Protein AF-A0A7X9FSY9-F1 (afdb_monomer_lite)

InterPro domains:
  IPR010985 Ribbon-helix-helix [SSF47598] (6-64)

Sequence (71 aa):
MFGPKIKVSKDLYDKLKRAADLAGCSSLEEFIEGILDREAQRVITQSGKDKVTDKEVEAIANKLKGLGYLE

Organism: NCBI:txid2024889

Radius of gyration: 20.77 Å; chains: 1; bounding box: 29×36×56 Å

Foldseek 3Di:
DDDDDDDDDPVVVVVLVVVCVVVVHPDSVVSVVVVVVVVVVVCCVVVVVPPCPVVNVVVVVVVCVVVVNHD

Structure (mmCIF, N/CA/C/O backbone):
data_AF-A0A7X9FSY9-F1
#
_entry.id   AF-A0A7X9FSY9-F1
#
loop_
_atom_site.group_PDB
_atom_site.id
_atom_site.type_symbol
_atom_site.label_atom_id
_atom_site.label_alt_id
_atom_site.label_comp_id
_atom_site.label_asym_id
_atom_site.label_entity_id
_atom_site.label_seq_id
_atom_site.pdbx_PDB_ins_code
_atom_site.Cartn_x
_atom_site.Cartn_y
_atom_site.Cartn_z
_atom_site.occupancy
_atom_site.B_iso_or_equiv
_atom_site.auth_seq_id
_atom_site.auth_comp_id
_atom_site.auth_asym_id
_atom_site.auth_atom_id
_atom_site.pdbx_PDB_model_num
ATOM 1 N N . MET A 1 1 ? 13.367 -18.139 5.654 1.00 50.50 1 MET A N 1
ATOM 2 C CA . MET A 1 1 ? 12.933 -16.737 5.478 1.00 50.50 1 MET A CA 1
ATOM 3 C C . MET A 1 1 ? 11.862 -16.684 4.397 1.00 50.50 1 MET A C 1
ATOM 5 O O . MET A 1 1 ? 12.184 -16.469 3.241 1.00 50.50 1 MET A O 1
ATOM 9 N N . PHE A 1 2 ? 10.601 -16.952 4.728 1.00 56.47 2 PHE A N 1
ATOM 10 C CA . PHE A 1 2 ? 9.501 -16.754 3.781 1.00 56.47 2 PHE A CA 1
ATOM 11 C C . PHE A 1 2 ? 8.344 -16.129 4.549 1.00 56.47 2 PHE A C 1
ATOM 13 O O . PHE A 1 2 ? 7.639 -16.819 5.278 1.00 56.47 2 PHE A O 1
ATOM 20 N N . GLY A 1 3 ? 8.232 -14.804 4.446 1.00 79.06 3 GLY A N 1
ATOM 21 C CA . GLY A 1 3 ? 7.057 -14.072 4.901 1.00 79.06 3 GLY A CA 1
ATOM 22 C C . GLY A 1 3 ? 5.845 -14.335 3.998 1.00 79.06 3 GLY A C 1
ATOM 23 O O . GLY A 1 3 ? 5.958 -15.059 2.998 1.00 79.06 3 GLY A O 1
ATOM 24 N N . PRO A 1 4 ? 4.681 -13.763 4.339 1.00 86.94 4 PRO A N 1
ATOM 25 C CA . PRO A 1 4 ? 3.473 -13.884 3.530 1.00 86.94 4 PRO A CA 1
ATOM 26 C C . PRO A 1 4 ? 3.700 -13.343 2.109 1.00 86.94 4 PRO A C 1
ATOM 28 O O . PRO A 1 4 ? 4.413 -12.364 1.907 1.00 86.94 4 PRO A O 1
ATOM 31 N N . LYS A 1 5 ? 3.094 -13.997 1.109 1.00 89.50 5 LYS A N 1
ATOM 32 C CA . LYS A 1 5 ? 3.154 -13.588 -0.304 1.00 89.50 5 LYS A CA 1
ATOM 33 C C . LYS A 1 5 ? 1.750 -13.440 -0.871 1.00 89.50 5 LYS A C 1
ATOM 35 O O . LYS A 1 5 ? 0.911 -14.315 -0.671 1.00 89.50 5 LYS A O 1
ATOM 40 N N . ILE A 1 6 ? 1.534 -12.381 -1.645 1.00 90.81 6 ILE A N 1
ATOM 41 C CA . ILE A 1 6 ? 0.280 -12.114 -2.356 1.00 90.81 6 ILE A CA 1
ATOM 42 C C . ILE A 1 6 ? 0.542 -12.237 -3.858 1.00 90.81 6 ILE A C 1
ATOM 44 O O . ILE A 1 6 ? 1.508 -11.680 -4.377 1.00 90.81 6 ILE A O 1
ATOM 48 N N . LYS A 1 7 ? -0.304 -12.990 -4.567 1.00 94.31 7 LYS A N 1
ATOM 49 C CA . LYS A 1 7 ? -0.251 -13.071 -6.033 1.00 94.31 7 LYS A CA 1
ATOM 50 C C . LYS A 1 7 ? -1.103 -11.963 -6.644 1.00 94.31 7 LYS A C 1
ATOM 52 O O . LYS A 1 7 ? -2.229 -11.744 -6.212 1.00 94.31 7 LYS A O 1
ATOM 57 N N . VAL A 1 8 ? -0.589 -11.340 -7.700 1.00 95.31 8 VAL A N 1
ATOM 58 C CA . VAL A 1 8 ? -1.311 -10.368 -8.529 1.00 95.31 8 VAL A CA 1
ATOM 59 C C . VAL A 1 8 ? -1.251 -10.778 -9.997 1.00 95.31 8 VAL A C 1
ATOM 61 O O . VAL A 1 8 ? -0.318 -11.460 -10.427 1.00 95.31 8 VAL A O 1
ATOM 64 N N . SER A 1 9 ? -2.251 -10.372 -10.775 1.00 97.81 9 SER A N 1
ATOM 65 C CA . SER A 1 9 ? -2.279 -10.608 -12.220 1.00 97.81 9 SER A CA 1
ATOM 66 C C . SER A 1 9 ? -1.122 -9.896 -12.923 1.00 97.81 9 SER A C 1
ATOM 68 O O . SER A 1 9 ? -0.727 -8.800 -12.527 1.00 97.81 9 SER A O 1
ATOM 70 N N . LYS A 1 10 ? -0.619 -10.480 -14.019 1.00 97.00 10 LYS A N 1
ATOM 71 C CA . LYS A 1 10 ? 0.491 -9.907 -14.803 1.00 97.00 10 LYS A CA 1
ATOM 72 C C . LYS A 1 10 ? 0.206 -8.478 -15.282 1.00 97.00 10 LYS A C 1
ATOM 74 O O . LYS A 1 10 ? 1.082 -7.628 -15.192 1.00 97.00 10 LYS A O 1
ATOM 79 N N . ASP A 1 11 ? -1.014 -8.222 -15.751 1.00 98.00 11 ASP A N 1
ATOM 80 C CA . ASP A 1 11 ? -1.453 -6.889 -16.191 1.00 98.00 11 ASP A CA 1
ATOM 81 C C . ASP A 1 11 ? -1.377 -5.850 -15.059 1.00 98.00 11 ASP A C 1
ATOM 83 O O . ASP A 1 11 ? -0.826 -4.766 -15.238 1.00 98.00 11 ASP A O 1
ATOM 87 N N . LEU A 1 12 ? -1.853 -6.213 -13.863 1.00 97.00 12 LEU A N 1
ATOM 88 C CA . LEU A 1 12 ? -1.776 -5.346 -12.689 1.00 97.00 12 LEU A CA 1
ATOM 89 C C . LEU A 1 12 ? -0.319 -5.087 -12.290 1.00 97.00 12 LEU A C 1
ATOM 91 O O . LEU A 1 12 ? 0.042 -3.954 -11.996 1.00 97.00 12 LEU A O 1
ATOM 95 N N . TYR A 1 13 ? 0.530 -6.112 -12.327 1.00 96.62 13 TYR A N 1
ATOM 96 C CA . TYR A 1 13 ? 1.947 -5.971 -12.002 1.00 96.62 13 TYR A CA 1
ATOM 97 C C . TYR A 1 13 ? 2.684 -5.013 -12.959 1.00 96.62 13 TYR A C 1
ATOM 99 O O . TYR A 1 13 ? 3.479 -4.192 -12.505 1.00 96.62 13 TYR A O 1
ATOM 107 N N . ASP A 1 14 ? 2.393 -5.059 -14.266 1.00 97.44 14 ASP A N 1
ATOM 108 C CA . ASP A 1 14 ? 2.979 -4.130 -15.250 1.00 97.44 14 ASP A CA 1
ATOM 109 C C . ASP A 1 14 ? 2.530 -2.683 -15.002 1.00 97.44 14 ASP A C 1
ATOM 111 O O . ASP A 1 14 ? 3.338 -1.754 -15.034 1.00 97.44 14 ASP A O 1
ATOM 115 N N . LYS A 1 15 ? 1.250 -2.491 -14.660 1.00 97.50 15 LYS A N 1
ATOM 116 C CA . LYS A 1 15 ? 0.711 -1.182 -14.264 1.00 97.50 15 LYS A CA 1
ATOM 117 C C . LYS A 1 15 ? 1.375 -0.650 -12.997 1.00 97.50 15 LYS A C 1
ATOM 119 O O . LYS A 1 15 ? 1.741 0.520 -12.966 1.00 97.50 15 LYS A O 1
ATOM 124 N N . LEU A 1 16 ? 1.565 -1.496 -11.983 1.00 96.75 16 LEU A N 1
ATOM 125 C CA . LEU A 1 16 ? 2.228 -1.114 -10.734 1.00 96.75 16 LEU A CA 1
ATOM 126 C C . LEU A 1 16 ? 3.688 -0.711 -10.972 1.00 96.75 16 LEU A C 1
ATOM 128 O O . LEU A 1 16 ? 4.129 0.278 -10.400 1.00 96.75 16 LEU A O 1
ATOM 132 N N . LYS A 1 17 ? 4.411 -1.401 -11.866 1.00 96.19 17 LYS A N 1
ATOM 133 C CA . LYS A 1 17 ? 5.764 -0.993 -12.281 1.00 96.19 17 LYS A CA 1
ATOM 134 C C . LYS A 1 17 ? 5.794 0.411 -12.867 1.00 96.19 17 LYS A C 1
ATOM 136 O O . LYS A 1 17 ? 6.601 1.227 -12.438 1.00 96.19 17 LYS A O 1
ATOM 141 N N . ARG A 1 18 ? 4.902 0.697 -13.819 1.00 96.88 18 ARG A N 1
ATOM 142 C CA . ARG A 1 18 ? 4.809 2.034 -14.427 1.00 96.88 18 ARG A CA 1
ATOM 143 C C . ARG A 1 18 ? 4.417 3.091 -13.398 1.00 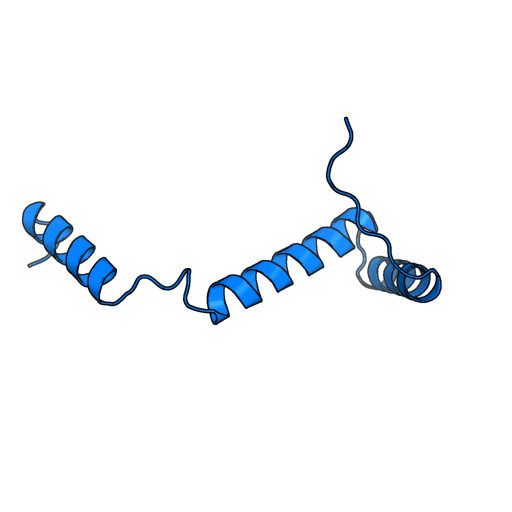96.88 18 ARG A C 1
ATOM 145 O O . ARG A 1 18 ? 4.969 4.180 -13.410 1.00 96.88 18 ARG A O 1
ATOM 152 N N . ALA A 1 19 ? 3.483 2.772 -12.505 1.00 97.00 19 ALA A N 1
ATOM 153 C CA . ALA A 1 19 ? 3.054 3.688 -11.454 1.00 97.00 19 ALA A CA 1
ATOM 154 C C . ALA A 1 19 ? 4.185 4.006 -10.462 1.00 97.00 19 ALA A C 1
ATOM 156 O O . ALA A 1 19 ? 4.352 5.167 -10.107 1.00 97.00 19 ALA A O 1
ATOM 157 N N . ALA A 1 20 ? 4.976 3.005 -10.063 1.00 96.88 20 ALA A N 1
ATOM 158 C CA . ALA A 1 20 ? 6.121 3.187 -9.173 1.00 96.88 20 ALA A CA 1
ATOM 159 C C . ALA A 1 20 ? 7.211 4.074 -9.803 1.00 96.88 20 ALA A C 1
ATOM 161 O O . ALA A 1 20 ? 7.732 4.962 -9.133 1.00 96.88 20 ALA A O 1
ATOM 162 N N . ASP A 1 21 ? 7.502 3.875 -11.093 1.00 96.12 21 ASP A N 1
ATOM 163 C CA . ASP A 1 21 ? 8.463 4.687 -11.854 1.00 96.12 21 ASP A CA 1
ATOM 164 C C . ASP A 1 21 ? 8.012 6.155 -11.950 1.00 96.12 21 ASP A C 1
ATOM 166 O O . ASP A 1 21 ? 8.754 7.069 -11.597 1.00 96.12 21 ASP A O 1
ATOM 170 N N . LEU A 1 22 ? 6.741 6.382 -12.303 1.00 96.62 22 LEU A N 1
ATOM 171 C CA . LEU A 1 22 ? 6.146 7.723 -12.358 1.00 96.62 22 LEU A CA 1
ATOM 172 C C . LEU A 1 22 ? 6.082 8.412 -10.987 1.00 96.62 22 LEU A C 1
ATOM 174 O O . LEU A 1 22 ? 6.143 9.638 -10.915 1.00 96.62 22 LEU A O 1
ATOM 178 N N . ALA A 1 23 ? 5.943 7.641 -9.907 1.00 92.88 23 ALA A N 1
ATOM 179 C CA . ALA A 1 23 ? 5.971 8.147 -8.537 1.00 92.88 23 ALA A CA 1
ATOM 180 C C . ALA A 1 23 ? 7.397 8.447 -8.034 1.00 92.88 23 ALA A C 1
ATOM 182 O O . ALA A 1 23 ? 7.544 9.003 -6.946 1.00 92.88 23 ALA A O 1
ATOM 183 N N . GLY A 1 24 ? 8.437 8.095 -8.801 1.00 93.12 24 GLY A N 1
ATOM 184 C CA . GLY A 1 24 ? 9.835 8.274 -8.410 1.00 93.12 24 GLY A CA 1
ATOM 185 C C . GLY A 1 24 ? 10.272 7.353 -7.268 1.00 93.12 24 GLY A C 1
ATOM 186 O O . GLY A 1 24 ? 11.204 7.688 -6.538 1.00 93.12 24 GLY A O 1
ATOM 187 N N . CYS A 1 25 ? 9.594 6.219 -7.073 1.00 91.19 25 CYS A N 1
ATOM 188 C CA . CYS A 1 25 ? 9.936 5.264 -6.023 1.00 91.19 25 CYS A CA 1
ATOM 189 C C . CYS A 1 25 ? 11.185 4.458 -6.395 1.00 91.19 25 CYS A C 1
ATOM 191 O O . CYS A 1 25 ? 11.325 3.981 -7.520 1.00 91.19 25 CYS A O 1
ATOM 193 N N . SER A 1 26 ? 12.063 4.234 -5.416 1.00 85.19 26 SER A N 1
ATOM 194 C CA . SER A 1 26 ? 13.318 3.492 -5.616 1.00 85.19 26 SER A CA 1
ATOM 195 C C . SER A 1 26 ? 13.101 1.991 -5.838 1.00 85.19 26 SER A C 1
ATOM 197 O O . SER A 1 26 ? 13.954 1.319 -6.417 1.00 85.19 26 SER A O 1
ATOM 199 N N . SER A 1 27 ? 11.971 1.446 -5.374 1.00 92.94 27 SER A N 1
ATOM 200 C CA . SER A 1 27 ? 11.587 0.050 -5.583 1.00 92.94 27 SER A CA 1
ATOM 201 C C . SER A 1 27 ? 10.074 -0.110 -5.710 1.00 92.94 27 SER A C 1
ATOM 203 O O . SER A 1 27 ? 9.291 0.571 -5.046 1.00 92.94 27 SER A O 1
ATOM 205 N N . LEU A 1 28 ? 9.664 -1.074 -6.538 1.00 94.31 28 LEU A N 1
ATOM 206 C CA . LEU A 1 28 ? 8.270 -1.491 -6.672 1.00 94.31 28 LEU A CA 1
ATOM 207 C C . LEU A 1 28 ? 7.713 -2.053 -5.357 1.00 94.31 28 LEU A C 1
ATOM 209 O O . LEU A 1 28 ? 6.537 -1.862 -5.064 1.00 94.31 28 LEU A O 1
ATOM 213 N N . GLU A 1 29 ? 8.542 -2.761 -4.588 1.00 92.50 29 GLU A N 1
ATOM 214 C CA . GLU A 1 29 ? 8.133 -3.360 -3.314 1.00 92.50 29 GLU A CA 1
ATOM 215 C C . GLU A 1 29 ? 7.750 -2.278 -2.305 1.00 92.50 29 GLU A C 1
ATOM 217 O O . GLU A 1 29 ? 6.643 -2.317 -1.781 1.00 92.50 29 GLU A O 1
ATOM 222 N N . GLU A 1 30 ? 8.595 -1.257 -2.137 1.00 92.94 30 GLU A N 1
ATOM 223 C CA . GLU A 1 30 ? 8.319 -0.112 -1.259 1.00 92.94 30 GLU A CA 1
ATOM 224 C C . GLU A 1 30 ? 7.034 0.623 -1.670 1.00 92.94 30 GLU A C 1
ATOM 226 O O . GLU A 1 30 ? 6.185 0.922 -0.830 1.00 92.94 30 GLU A O 1
ATOM 231 N N . PHE A 1 31 ? 6.850 0.850 -2.976 1.00 95.75 31 PHE A N 1
ATOM 232 C CA . PHE A 1 31 ? 5.635 1.464 -3.511 1.00 95.75 31 PHE A CA 1
ATOM 233 C C . PHE A 1 31 ? 4.376 0.654 -3.164 1.00 95.75 31 PHE A C 1
ATOM 235 O O . PHE A 1 31 ? 3.380 1.213 -2.703 1.00 95.75 31 PHE A O 1
ATOM 242 N N . ILE A 1 32 ? 4.410 -0.666 -3.373 1.00 95.56 32 ILE A N 1
ATOM 243 C CA . ILE A 1 32 ? 3.266 -1.542 -3.101 1.00 95.56 32 ILE A CA 1
ATOM 244 C C . ILE A 1 32 ? 2.998 -1.628 -1.596 1.00 95.56 32 ILE A C 1
ATOM 246 O O . ILE A 1 32 ? 1.845 -1.486 -1.191 1.00 95.56 32 ILE A O 1
ATOM 250 N N . GLU A 1 33 ? 4.026 -1.838 -0.772 1.00 93.88 33 GLU A N 1
ATOM 251 C CA . GLU A 1 33 ? 3.863 -1.942 0.681 1.00 93.88 33 GLU A CA 1
ATOM 252 C C . GLU A 1 33 ? 3.292 -0.655 1.276 1.00 93.88 33 GLU A C 1
ATOM 254 O O . GLU A 1 33 ? 2.330 -0.726 2.037 1.00 93.88 33 GLU A O 1
ATOM 259 N N . GLY A 1 34 ? 3.778 0.520 0.864 1.00 93.50 34 GLY A N 1
ATOM 260 C CA . GLY A 1 34 ? 3.251 1.799 1.347 1.00 93.50 34 GLY A CA 1
ATOM 261 C C . GLY A 1 34 ? 1.783 2.036 0.976 1.00 93.50 34 GLY A C 1
ATOM 262 O O . GLY A 1 34 ? 1.012 2.570 1.775 1.00 93.50 34 GLY A O 1
ATOM 263 N N . ILE A 1 35 ? 1.359 1.611 -0.219 1.00 95.06 35 ILE A N 1
ATOM 264 C CA . ILE A 1 35 ? -0.051 1.696 -0.628 1.00 95.06 35 ILE A CA 1
ATOM 265 C C . ILE A 1 35 ? -0.915 0.741 0.197 1.00 95.06 35 ILE A C 1
ATOM 267 O O . ILE A 1 35 ? -1.975 1.145 0.679 1.00 95.06 35 ILE A O 1
ATOM 271 N N . LEU A 1 36 ? -0.479 -0.513 0.349 1.00 95.06 36 LEU A N 1
ATOM 272 C CA . LEU A 1 36 ? -1.217 -1.525 1.102 1.00 95.06 36 LEU A CA 1
ATOM 273 C C . LEU A 1 36 ? -1.331 -1.154 2.583 1.00 95.06 36 LEU A C 1
ATOM 275 O O . LEU A 1 36 ? -2.412 -1.297 3.151 1.00 95.06 36 LEU A O 1
ATOM 279 N N . ASP A 1 37 ? -0.259 -0.637 3.183 1.00 94.19 37 ASP A N 1
ATOM 280 C CA . ASP A 1 37 ? -0.246 -0.171 4.568 1.00 94.19 37 ASP A CA 1
ATOM 281 C C . ASP A 1 37 ? -1.213 1.003 4.766 1.00 94.19 37 ASP A C 1
ATOM 283 O O . ASP A 1 37 ? -2.113 0.936 5.605 1.00 94.19 37 ASP A O 1
ATOM 287 N N . ARG A 1 38 ? -1.126 2.034 3.915 1.00 93.88 38 ARG A N 1
ATOM 288 C CA . ARG A 1 38 ? -2.041 3.185 3.961 1.00 93.88 38 ARG A CA 1
ATOM 289 C C . ARG A 1 38 ? -3.504 2.763 3.826 1.00 93.88 38 ARG A C 1
ATOM 291 O O . ARG A 1 38 ? -4.370 3.289 4.526 1.00 93.88 38 ARG A O 1
ATOM 298 N N . GLU A 1 39 ? -3.795 1.852 2.904 1.00 94.7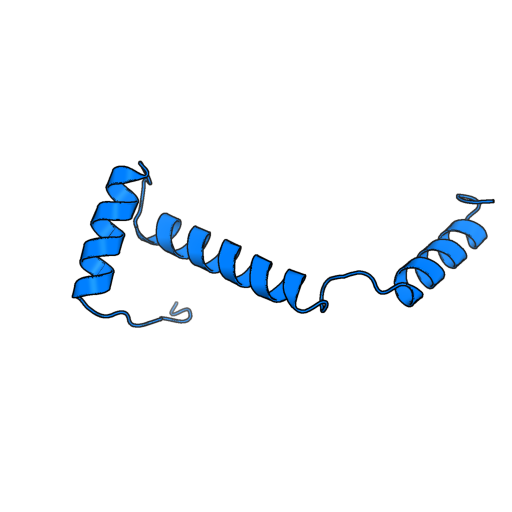5 39 GLU A N 1
ATOM 299 C CA . GLU A 1 39 ? -5.145 1.338 2.688 1.00 94.75 39 GLU A CA 1
ATOM 300 C C . GLU A 1 39 ? -5.641 0.542 3.900 1.00 94.75 39 GLU A C 1
ATOM 302 O O . GLU A 1 39 ? -6.752 0.774 4.378 1.00 94.75 39 GLU A O 1
ATOM 307 N N . ALA A 1 40 ? -4.803 -0.343 4.445 1.00 91.81 40 ALA A N 1
ATOM 308 C CA . ALA A 1 40 ? -5.117 -1.117 5.638 1.00 91.81 40 ALA A CA 1
ATOM 309 C C . ALA A 1 40 ? -5.400 -0.201 6.837 1.00 91.81 40 ALA A C 1
ATOM 311 O O . ALA A 1 40 ? -6.429 -0.360 7.495 1.00 91.81 40 ALA A O 1
ATOM 312 N N . GLN A 1 41 ? -4.556 0.808 7.077 1.00 89.88 41 GLN A N 1
ATOM 313 C CA . GLN A 1 41 ? -4.771 1.810 8.123 1.00 89.88 41 GLN A CA 1
ATOM 31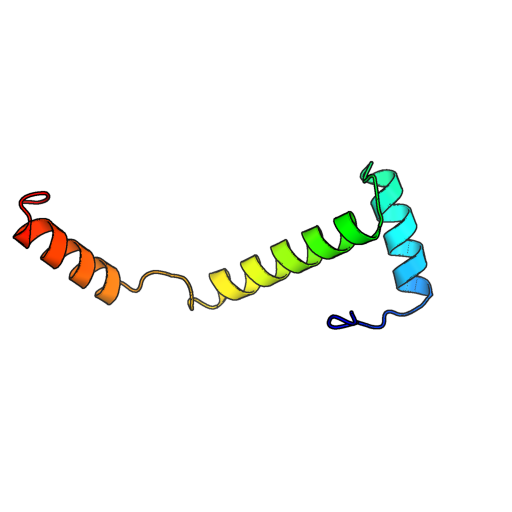4 C C . GLN A 1 41 ? -6.078 2.575 7.916 1.00 89.88 41 GLN A C 1
ATOM 316 O O . GLN A 1 41 ? -6.847 2.754 8.864 1.00 89.88 41 GLN A O 1
ATOM 321 N N . ARG A 1 42 ? -6.383 2.988 6.679 1.00 90.44 42 ARG A N 1
ATOM 322 C CA . ARG A 1 42 ? -7.655 3.652 6.368 1.00 90.44 42 ARG A CA 1
ATOM 323 C C . ARG A 1 42 ? -8.842 2.770 6.749 1.00 90.44 42 ARG A C 1
ATOM 325 O O . ARG A 1 42 ? -9.756 3.246 7.413 1.00 90.44 42 ARG A O 1
ATOM 332 N N . VAL A 1 43 ? -8.822 1.488 6.392 1.00 89.69 43 VAL A N 1
ATOM 333 C CA . VAL A 1 43 ? -9.912 0.555 6.718 1.00 89.69 43 VAL A CA 1
ATOM 334 C C . VAL A 1 43 ? -1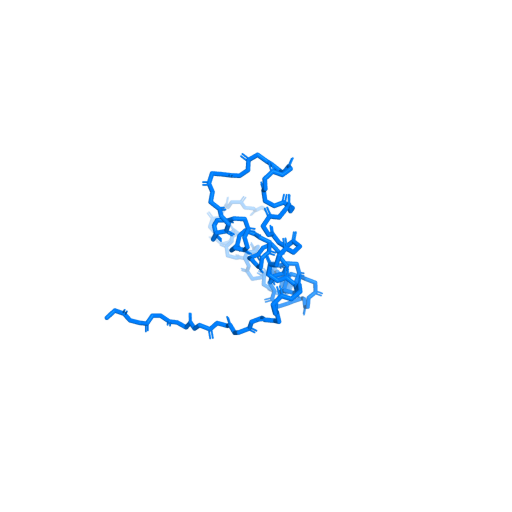0.012 0.311 8.225 1.00 89.69 43 VAL A C 1
ATOM 336 O O . VAL A 1 43 ? -11.116 0.336 8.771 1.00 89.69 43 VAL A O 1
ATOM 339 N N . ILE A 1 44 ? -8.887 0.112 8.916 1.00 86.56 44 ILE A N 1
ATOM 340 C CA . ILE A 1 44 ? -8.840 -0.105 10.372 1.00 86.56 44 ILE A CA 1
ATOM 341 C C . ILE A 1 44 ? -9.430 1.099 11.120 1.00 86.56 44 ILE A C 1
ATOM 343 O O . ILE A 1 44 ? -10.311 0.935 11.969 1.00 86.56 44 ILE A O 1
ATOM 347 N N . THR A 1 45 ? -9.005 2.309 10.754 1.00 81.19 45 THR A N 1
ATOM 348 C CA . THR A 1 45 ? -9.447 3.564 11.385 1.00 81.19 45 THR A CA 1
ATOM 349 C C . THR A 1 45 ? -10.902 3.912 11.049 1.00 81.19 45 THR A C 1
ATOM 351 O O . THR A 1 45 ? -11.655 4.347 11.924 1.00 81.19 45 THR A O 1
ATOM 354 N N . GLN A 1 46 ? -11.350 3.671 9.811 1.00 80.31 46 GLN A N 1
ATOM 355 C CA . GLN A 1 46 ? -12.747 3.875 9.399 1.00 80.31 46 GLN A CA 1
ATOM 356 C C . GLN A 1 46 ? -13.706 2.852 10.015 1.00 80.31 46 GLN A C 1
ATOM 358 O O . GLN A 1 46 ? -14.853 3.191 10.295 1.00 80.31 46 GLN A O 1
ATOM 363 N N . SER A 1 47 ? -13.238 1.631 10.289 1.00 69.25 47 SER A N 1
ATOM 364 C CA . SER A 1 47 ? -14.033 0.583 10.946 1.00 69.25 47 SER A CA 1
ATOM 365 C C . SER A 1 47 ? -14.256 0.832 12.445 1.00 69.25 47 SER A C 1
ATOM 367 O O . SER A 1 47 ? -14.852 -0.007 13.116 1.00 69.25 47 SER A O 1
ATOM 369 N N . GLY A 1 48 ? -13.767 1.953 12.995 1.00 56.38 48 GLY A N 1
ATOM 370 C CA . GLY A 1 48 ? -14.001 2.358 14.385 1.00 56.38 48 GLY A CA 1
ATOM 371 C C . GLY A 1 48 ? -13.311 1.489 15.439 1.00 56.38 48 GLY A C 1
ATOM 372 O O . GLY A 1 48 ? -13.533 1.709 16.621 1.00 56.38 48 GLY A O 1
ATOM 373 N N . LYS A 1 49 ? -12.467 0.528 15.039 1.00 55.09 49 LYS A N 1
ATOM 374 C CA . LYS A 1 49 ? -11.732 -0.353 15.965 1.00 55.09 49 LYS A CA 1
ATOM 375 C C . LYS A 1 49 ? -10.530 0.318 16.636 1.00 55.09 49 LYS A C 1
ATOM 377 O O . LYS A 1 49 ? -10.060 -0.199 17.638 1.00 55.09 49 LYS A O 1
ATOM 382 N N . ASP A 1 50 ? -10.065 1.438 16.087 1.00 52.69 50 ASP A N 1
ATOM 383 C CA . ASP A 1 50 ? -8.933 2.228 16.602 1.00 52.69 50 ASP A CA 1
ATOM 384 C C . ASP A 1 50 ? -9.366 3.617 17.113 1.00 52.69 50 ASP A C 1
ATOM 386 O O . ASP A 1 50 ? -8.556 4.438 17.531 1.00 52.69 50 ASP A O 1
ATOM 390 N N . LYS A 1 51 ? -10.672 3.918 17.081 1.00 54.41 51 LYS A N 1
ATOM 391 C CA . LYS A 1 51 ? -11.180 5.118 17.744 1.00 54.41 51 LYS A CA 1
ATOM 392 C C . LYS A 1 51 ? -11.282 4.805 19.226 1.00 54.41 51 LYS A C 1
ATOM 394 O O . LYS A 1 51 ? -12.076 3.942 19.592 1.00 54.41 51 LYS A O 1
ATOM 399 N N . VAL A 1 52 ? -10.513 5.526 20.046 1.00 59.41 52 VAL A N 1
ATOM 400 C CA . VAL A 1 52 ? -10.718 5.575 21.499 1.00 59.41 52 VAL A CA 1
ATOM 401 C C . VAL A 1 52 ? -12.203 5.824 21.720 1.00 59.41 52 VAL A C 1
ATOM 403 O O . VAL A 1 52 ? -12.738 6.858 21.314 1.00 59.41 52 VAL A O 1
ATOM 406 N N . THR A 1 53 ? -12.885 4.829 22.272 1.00 70.00 53 THR A N 1
ATOM 407 C CA . THR A 1 53 ? -14.316 4.941 22.540 1.00 70.00 53 THR A CA 1
ATOM 408 C C . THR A 1 53 ? -14.540 6.026 23.590 1.00 70.00 53 THR A C 1
ATOM 410 O O . THR A 1 53 ? -13.675 6.239 24.438 1.00 70.00 53 THR A O 1
ATOM 413 N N . ASP A 1 54 ? -15.702 6.687 23.612 1.00 72.69 54 ASP A N 1
ATOM 414 C CA . ASP A 1 54 ? -16.015 7.679 24.659 1.00 72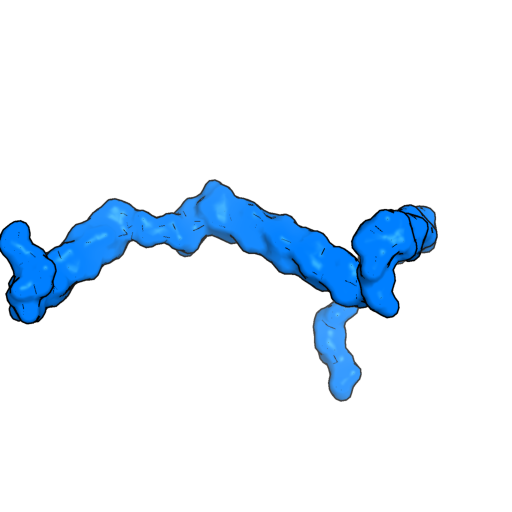.69 54 ASP A CA 1
ATOM 415 C C . ASP A 1 54 ? -15.801 7.107 26.076 1.00 72.69 54 ASP A C 1
ATOM 417 O O . ASP A 1 54 ? -15.370 7.809 26.986 1.00 72.69 54 ASP A O 1
ATOM 421 N N . LYS A 1 55 ? -15.996 5.791 26.238 1.00 71.88 55 LYS A N 1
ATOM 422 C CA . LYS A 1 55 ? -15.707 5.048 27.472 1.00 71.88 55 LYS A CA 1
ATOM 423 C C . LYS A 1 55 ? -14.218 4.957 27.803 1.00 71.88 55 LYS A C 1
ATOM 425 O O . LYS A 1 55 ? -13.848 5.063 28.968 1.00 71.88 55 LYS A O 1
ATOM 430 N N . GLU A 1 56 ? -13.362 4.736 26.813 1.00 75.19 56 GLU A N 1
ATOM 431 C CA . GLU A 1 56 ? -11.911 4.743 27.014 1.00 75.19 56 GLU A CA 1
ATOM 432 C C . GLU A 1 56 ? -11.396 6.160 27.275 1.00 75.19 56 GLU A C 1
ATOM 434 O O . GLU A 1 56 ? -10.543 6.334 28.144 1.00 75.19 56 GLU A O 1
ATOM 439 N N . VAL A 1 57 ? -11.964 7.177 26.613 1.00 79.62 57 VAL A N 1
ATOM 440 C CA . VAL A 1 57 ? -11.678 8.589 26.918 1.00 79.62 57 VAL A CA 1
ATOM 441 C C . VAL A 1 57 ? -12.043 8.901 28.371 1.00 79.62 57 VAL A C 1
ATOM 443 O O . VAL A 1 57 ? -11.225 9.467 29.094 1.00 79.62 57 VAL A O 1
ATOM 446 N N . GLU A 1 58 ? -13.226 8.487 28.835 1.00 80.31 58 GLU A N 1
ATOM 447 C CA . GLU A 1 58 ? -13.676 8.701 30.217 1.00 80.31 58 GLU A CA 1
ATOM 448 C C . GLU A 1 58 ? -12.794 7.956 31.235 1.00 80.31 58 GLU A C 1
ATOM 450 O O . GLU A 1 58 ? -12.423 8.509 32.274 1.00 80.31 58 GLU A O 1
ATOM 455 N N . ALA A 1 59 ? -12.373 6.727 30.923 1.00 80.44 59 ALA A N 1
ATOM 456 C CA . ALA A 1 59 ? -11.452 5.963 31.761 1.00 80.44 59 ALA A CA 1
ATOM 457 C C . ALA A 1 59 ? -10.067 6.628 31.866 1.00 80.44 59 ALA A C 1
ATOM 459 O O . ALA A 1 59 ? -9.494 6.693 32.957 1.00 80.44 59 ALA A O 1
ATOM 460 N N . ILE A 1 60 ? -9.537 7.157 30.757 1.00 83.00 60 ILE A N 1
ATOM 461 C CA . ILE A 1 60 ? -8.277 7.913 30.733 1.00 83.00 60 ILE A CA 1
ATOM 462 C C . ILE A 1 60 ? -8.430 9.220 31.523 1.00 83.00 60 ILE A C 1
ATOM 464 O O . ILE A 1 60 ? -7.574 9.528 32.352 1.00 83.00 60 ILE A O 1
ATOM 468 N N . ALA A 1 61 ? -9.532 9.950 31.334 1.00 84.00 61 ALA A N 1
ATOM 469 C CA . ALA A 1 61 ? -9.815 11.199 32.039 1.00 84.00 61 ALA A CA 1
ATOM 470 C C . ALA A 1 61 ? -9.900 10.996 33.559 1.00 84.00 61 ALA A C 1
ATOM 472 O O . ALA A 1 61 ? -9.254 11.724 34.310 1.00 84.00 61 ALA A O 1
ATOM 473 N N . ASN A 1 62 ? -10.608 9.963 34.025 1.00 85.69 62 ASN A N 1
ATOM 474 C CA . ASN A 1 62 ? -10.681 9.622 35.450 1.00 85.69 62 ASN A CA 1
ATOM 475 C C . ASN A 1 62 ? -9.308 9.256 36.031 1.00 85.69 62 ASN A C 1
ATOM 477 O O . ASN A 1 62 ? -8.977 9.648 37.151 1.00 85.69 62 ASN A O 1
ATOM 481 N N . LYS A 1 63 ? -8.476 8.546 35.261 1.00 85.31 63 LYS A N 1
ATOM 482 C CA . LYS A 1 63 ? -7.115 8.192 35.679 1.00 85.31 63 LYS A CA 1
ATOM 483 C C . LYS A 1 63 ? -6.212 9.424 35.781 1.00 85.31 63 LYS A C 1
ATOM 485 O O . LYS A 1 63 ? -5.448 9.536 36.733 1.00 85.31 63 LYS A O 1
ATOM 490 N N . LEU A 1 64 ? -6.333 10.365 34.844 1.00 87.06 64 LEU A N 1
ATOM 491 C CA . LEU A 1 64 ? -5.610 11.639 34.861 1.00 87.06 64 LEU A CA 1
ATOM 492 C C . LEU A 1 64 ? -6.079 12.565 35.996 1.00 87.06 64 LEU A C 1
ATOM 4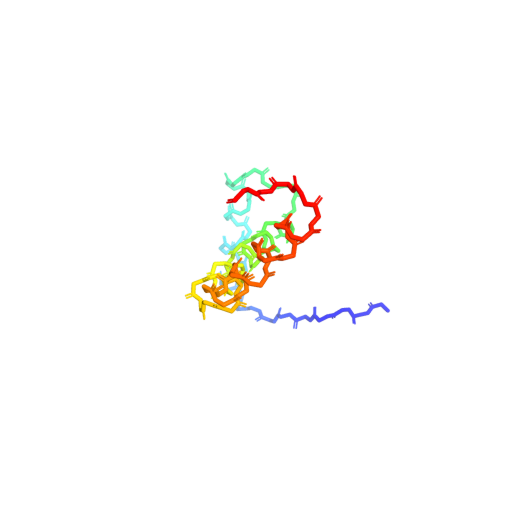94 O O . LEU A 1 64 ? -5.233 13.189 36.637 1.00 87.06 64 LEU A O 1
ATOM 498 N N . LYS A 1 65 ? -7.384 12.595 36.310 1.00 85.31 65 LYS A N 1
ATOM 499 C CA . LYS A 1 65 ? -7.931 13.294 37.490 1.00 85.31 65 LYS A CA 1
ATOM 500 C C . LYS A 1 65 ? -7.372 12.732 38.796 1.00 85.31 65 LYS A C 1
ATOM 502 O O . LYS A 1 65 ? -6.911 13.489 39.642 1.00 85.31 65 LYS A O 1
ATOM 507 N N . GLY A 1 66 ? -7.320 11.404 38.937 1.00 85.94 66 GLY A N 1
ATOM 508 C CA . GLY A 1 66 ? -6.725 10.747 40.111 1.00 85.94 66 GLY A CA 1
ATOM 509 C C . GLY A 1 66 ? -5.223 11.010 40.288 1.00 85.94 66 GLY A C 1
ATOM 510 O O . GLY A 1 66 ? -4.701 10.875 41.390 1.00 85.94 66 GLY A O 1
ATOM 511 N N . LEU A 1 67 ? -4.538 11.406 39.214 1.00 88.62 67 LEU A N 1
ATOM 512 C CA . LEU A 1 67 ? -3.126 11.786 39.216 1.00 88.62 67 LEU A CA 1
ATOM 513 C C . LEU A 1 67 ? -2.909 13.311 39.323 1.00 88.62 67 LEU A C 1
ATOM 515 O O . LEU A 1 67 ? -1.763 13.749 39.342 1.00 88.62 67 LEU A O 1
ATOM 519 N N . GLY A 1 68 ? -3.979 14.115 39.395 1.00 85.00 68 GLY A N 1
ATOM 520 C CA . GLY A 1 68 ? -3.907 15.575 39.531 1.00 85.00 68 GLY A CA 1
ATOM 521 C C . GLY A 1 68 ? -3.565 16.336 38.245 1.00 85.00 68 GLY A C 1
ATOM 522 O O . GLY A 1 68 ? -3.193 17.503 38.312 1.00 85.00 68 GLY A O 1
ATOM 523 N N . TYR A 1 69 ? -3.671 15.697 37.077 1.00 78.06 69 TYR A N 1
ATOM 524 C CA . TYR A 1 69 ? -3.393 16.333 35.780 1.00 78.06 69 TYR A CA 1
ATOM 525 C C . TYR A 1 69 ? -4.615 17.030 35.164 1.00 78.06 69 TYR A C 1
ATOM 527 O O . TYR A 1 69 ? -4.466 17.761 34.188 1.00 78.06 69 TYR A O 1
ATOM 535 N N . LEU A 1 70 ? -5.815 16.781 35.695 1.00 69.69 70 LEU A N 1
ATOM 536 C CA . LEU A 1 70 ? -7.085 17.363 35.257 1.00 69.69 70 LEU A CA 1
ATOM 537 C C . LEU A 1 70 ? -7.932 17.697 36.496 1.00 69.69 70 LEU A C 1
ATOM 539 O O . LEU A 1 70 ? -7.921 16.921 37.453 1.00 69.69 70 LEU A O 1
ATOM 543 N N . GLU A 1 71 ? -8.676 18.805 36.454 1.00 69.19 71 GLU A N 1
ATOM 544 C CA . GLU A 1 71 ? -9.640 19.224 37.492 1.00 69.19 71 GLU A CA 1
ATOM 545 C C . GLU A 1 71 ? -11.067 18.741 37.165 1.00 69.19 71 GLU A C 1
ATOM 547 O O . GLU A 1 71 ? -11.505 18.772 35.989 1.00 69.19 71 GLU A O 1
#

Secondary structure (DSSP, 8-state):
---------HHHHHHHHHHHHHTT-S-HHHHHHHHHHHHHHHHHHHTTSSS--HHHHHHHHHHHHHTTS--

pLDDT: mean 85.37, std 12.78, range [50.5, 98.0]